Protein AF-A0A961V5B2-F1 (afdb_monomer)

Secondary structure (DSSP, 8-state):
----TT---HHHHHHHHHHHHHHHHHHHHHHHHHHH----HHHHHHHHHHHHHHHHHHHHHHHHHTHHHHHHHHHHHHHHHHHH--HHHHHHHHHHHHHHHHHHHT-

pLDDT: mean 75.6, std 10.66, range [47.94, 95.38]

Mean predicted aligned error: 12.31 Å

Solvent-accessible surface area (backbone atoms only — not comparable to full-atom values): 6212 Å² total; per-residue (Å²): 130,88,86,56,92,77,61,84,39,70,66,59,53,48,51,52,52,50,52,50,49,52,52,51,48,54,52,51,51,50,59,54,48,58,75,74,52,84,68,54,82,69,54,45,56,52,60,67,45,47,64,58,52,54,53,46,65,57,47,52,58,53,18,60,76,53,39,73,65,26,43,52,52,52,54,51,51,52,53,46,47,70,69,57,78,40,69,69,61,40,52,51,50,50,52,53,48,54,52,50,51,42,67,74,69,71,120

Sequence (107 aa):
MPTDWLSFDAATTTGILVMAAVTFGLKLGGYATQRLLTPGPRISRFLAALPGTVILSMTVPMALTAGIAGAAGMVFGIALMAWTRSVLTATLVGYVMALGVRYLVGV

Structure (mmCIF, N/CA/C/O backbone):
data_AF-A0A961V5B2-F1
#
_entry.id   AF-A0A961V5B2-F1
#
loop_
_atom_site.group_PDB
_atom_site.id
_atom_site.type_symbol
_atom_site.label_atom_id
_atom_site.label_alt_id
_atom_site.label_comp_id
_atom_site.label_asym_id
_atom_site.label_entity_id
_atom_site.label_seq_id
_atom_site.pdbx_PDB_ins_code
_atom_site.Cartn_x
_atom_site.Cartn_y
_atom_site.Cartn_z
_atom_site.occupancy
_atom_site.B_iso_or_equiv
_atom_site.auth_seq_id
_atom_site.auth_comp_id
_atom_site.auth_asym_id
_atom_site.auth_atom_id
_atom_site.pdbx_PDB_model_num
ATOM 1 N N . MET A 1 1 ? 15.459 -21.230 -20.102 1.00 54.81 1 MET A N 1
ATOM 2 C CA . MET A 1 1 ? 14.259 -20.543 -19.579 1.00 54.81 1 MET A CA 1
ATOM 3 C C . MET A 1 1 ? 13.510 -21.557 -18.722 1.00 54.81 1 MET A C 1
ATOM 5 O O . MET A 1 1 ? 13.083 -22.543 -19.301 1.00 54.81 1 MET A O 1
ATOM 9 N N . PRO A 1 2 ? 13.457 -21.406 -17.389 1.00 54.78 2 PRO A N 1
ATOM 10 C CA . PRO A 1 2 ? 13.079 -22.491 -16.477 1.00 54.78 2 PRO A CA 1
ATOM 11 C C . PRO A 1 2 ? 11.770 -23.303 -16.656 1.00 54.78 2 PRO A C 1
ATOM 13 O O . PRO A 1 2 ? 11.732 -24.365 -16.096 1.00 54.78 2 PRO A O 1
ATOM 16 N N . THR A 1 3 ? 10.748 -23.021 -17.471 1.00 61.50 3 THR A N 1
ATOM 17 C CA . THR A 1 3 ? 9.559 -23.920 -17.712 1.00 61.50 3 THR A CA 1
ATOM 18 C C . THR A 1 3 ? 8.705 -24.396 -16.509 1.00 61.50 3 THR A C 1
ATOM 20 O O . THR A 1 3 ? 7.625 -24.939 -16.727 1.00 61.50 3 THR A O 1
ATOM 23 N N . ASP A 1 4 ? 9.089 -24.137 -15.265 1.00 64.75 4 ASP A N 1
ATOM 24 C CA . ASP A 1 4 ? 8.418 -24.536 -14.016 1.00 64.75 4 ASP A CA 1
ATOM 25 C C . ASP A 1 4 ? 7.363 -23.525 -13.521 1.00 64.75 4 ASP A C 1
ATOM 27 O O . ASP A 1 4 ? 6.692 -23.735 -12.517 1.00 64.75 4 ASP A O 1
ATOM 31 N N . TRP A 1 5 ? 7.114 -22.454 -14.275 1.00 59.00 5 TRP A N 1
ATOM 32 C CA . TRP A 1 5 ? 6.166 -21.372 -13.945 1.00 59.00 5 TRP A CA 1
ATOM 33 C C . TRP A 1 5 ? 4.711 -21.823 -13.727 1.00 59.00 5 TRP A C 1
ATOM 35 O O . TRP A 1 5 ? 3.900 -21.077 -13.184 1.00 59.00 5 TRP A O 1
ATOM 45 N N . LEU A 1 6 ? 4.377 -23.023 -14.202 1.00 58.53 6 LEU A N 1
ATOM 46 C CA . LEU A 1 6 ? 3.064 -23.662 -14.100 1.00 58.53 6 LEU A CA 1
ATOM 47 C C . LEU A 1 6 ? 3.131 -24.999 -13.349 1.00 58.53 6 LEU A C 1
ATOM 49 O O . LEU A 1 6 ? 2.169 -25.769 -13.384 1.00 58.53 6 LEU A O 1
ATOM 53 N N . SER A 1 7 ? 4.242 -25.302 -12.667 1.00 61.06 7 SER A N 1
ATOM 54 C CA . SER A 1 7 ? 4.275 -26.457 -11.777 1.00 61.06 7 SER A CA 1
ATOM 55 C C . SER A 1 7 ? 3.408 -26.151 -10.559 1.00 61.06 7 SER A C 1
ATOM 57 O O . SER A 1 7 ? 3.771 -25.342 -9.701 1.00 61.06 7 SER A O 1
ATOM 59 N N . PHE A 1 8 ? 2.247 -26.801 -10.486 1.00 66.25 8 PHE A N 1
ATOM 60 C CA . PHE A 1 8 ? 1.428 -26.875 -9.279 1.00 66.25 8 PHE A CA 1
ATOM 61 C C . PHE A 1 8 ? 2.116 -27.794 -8.272 1.00 66.25 8 PHE A C 1
ATOM 63 O O . PHE A 1 8 ? 1.640 -28.886 -7.971 1.00 66.25 8 PHE A O 1
ATOM 70 N N . ASP A 1 9 ? 3.277 -27.367 -7.785 1.00 80.00 9 ASP A N 1
ATOM 71 C CA . ASP A 1 9 ? 3.921 -28.052 -6.683 1.00 80.00 9 ASP A CA 1
ATOM 72 C C . ASP A 1 9 ? 3.065 -27.867 -5.422 1.00 80.00 9 ASP A C 1
ATOM 74 O O . ASP A 1 9 ? 2.454 -26.808 -5.192 1.00 80.00 9 ASP A O 1
ATOM 78 N N . ALA A 1 10 ? 2.992 -28.916 -4.606 1.00 80.19 10 ALA A N 1
ATOM 79 C CA . ALA A 1 10 ? 2.204 -28.902 -3.381 1.00 80.19 10 ALA A CA 1
ATOM 80 C C . ALA A 1 10 ? 2.693 -27.788 -2.440 1.00 80.19 10 ALA A C 1
ATOM 82 O O . ALA A 1 10 ? 1.880 -27.133 -1.782 1.00 80.19 10 ALA A O 1
ATOM 83 N N . ALA A 1 11 ? 4.002 -27.509 -2.440 1.00 82.38 11 ALA A N 1
ATOM 84 C CA . ALA A 1 11 ? 4.599 -26.415 -1.684 1.00 82.38 11 ALA A CA 1
ATOM 85 C C . ALA A 1 11 ? 4.110 -25.036 -2.167 1.00 82.38 11 ALA A C 1
ATOM 87 O O . ALA A 1 11 ? 3.655 -24.230 -1.353 1.00 82.38 11 ALA A O 1
ATOM 88 N N . THR A 1 12 ? 4.120 -24.781 -3.481 1.00 84.56 12 THR A N 1
ATOM 89 C CA . THR A 1 12 ? 3.660 -23.509 -4.071 1.00 84.56 12 THR A CA 1
ATOM 90 C C . THR A 1 12 ? 2.175 -23.275 -3.810 1.00 84.56 12 THR A C 1
ATOM 92 O O . THR A 1 12 ? 1.776 -22.192 -3.377 1.00 84.56 12 THR A O 1
ATOM 95 N N . THR A 1 13 ? 1.350 -24.306 -4.005 1.00 85.81 13 THR A N 1
ATOM 96 C CA . THR A 1 13 ? -0.102 -24.218 -3.783 1.00 85.81 13 THR A CA 1
ATOM 97 C C . THR A 1 13 ? -0.419 -23.942 -2.314 1.00 85.81 13 THR A C 1
ATOM 99 O O . THR A 1 13 ? -1.216 -23.057 -2.002 1.00 85.81 13 THR A O 1
ATOM 102 N N . THR A 1 14 ? 0.260 -24.638 -1.399 1.00 89.06 14 THR A N 1
ATOM 103 C CA . THR A 1 14 ? 0.107 -24.412 0.044 1.00 89.06 14 THR A CA 1
ATOM 104 C C . THR A 1 14 ? 0.564 -23.007 0.432 1.00 89.06 14 THR A C 1
ATOM 106 O O . THR A 1 14 ? -0.132 -22.330 1.183 1.00 89.06 14 THR A O 1
ATOM 109 N N . GLY A 1 15 ? 1.674 -22.518 -0.129 1.00 89.94 15 GLY A N 1
ATOM 110 C CA . GLY A 1 15 ? 2.158 -21.156 0.102 1.00 89.94 15 GLY A CA 1
ATOM 111 C C . GLY A 1 15 ? 1.147 -20.083 -0.310 1.00 89.94 15 GLY A C 1
ATOM 112 O O . GLY A 1 15 ? 0.881 -19.160 0.464 1.00 89.94 15 GLY A O 1
ATOM 113 N N . ILE A 1 16 ? 0.523 -20.230 -1.484 1.00 89.81 16 ILE A N 1
ATOM 114 C CA . ILE A 1 16 ? -0.528 -19.313 -1.956 1.00 89.81 16 ILE A CA 1
ATOM 115 C C . ILE A 1 16 ? -1.742 -19.363 -1.025 1.00 89.81 16 ILE A C 1
ATOM 117 O O . ILE A 1 16 ? -2.245 -18.312 -0.630 1.00 89.81 16 ILE A O 1
ATO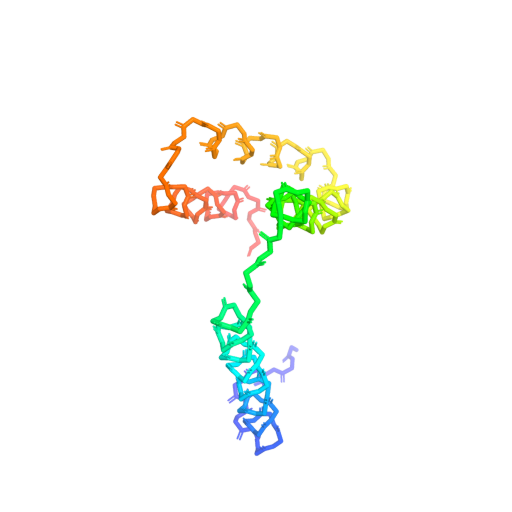M 121 N N . LEU A 1 17 ? -2.201 -20.559 -0.641 1.00 93.69 17 LEU A N 1
ATOM 122 C CA . LEU A 1 17 ? -3.351 -20.715 0.255 1.00 93.69 17 LEU A CA 1
ATOM 123 C C . LEU A 1 17 ? -3.087 -20.117 1.640 1.00 93.69 17 LEU A C 1
ATOM 125 O O . LEU A 1 17 ? -3.953 -19.431 2.182 1.00 93.69 17 LEU A O 1
ATOM 129 N N . VAL A 1 18 ? -1.889 -20.317 2.189 1.00 95.38 18 VAL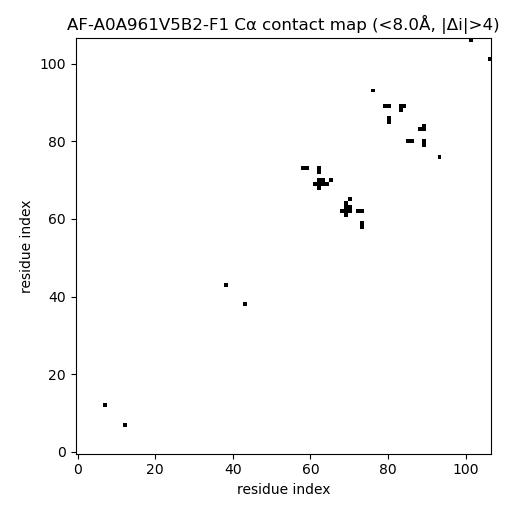 A N 1
ATOM 130 C CA . VAL A 1 18 ? -1.481 -19.727 3.470 1.00 95.38 18 VAL A CA 1
ATOM 131 C C . VAL A 1 18 ? -1.439 -18.205 3.364 1.00 95.38 18 VAL A C 1
ATOM 133 O O . VAL A 1 18 ? -2.032 -17.525 4.201 1.00 95.38 18 VAL A O 1
ATOM 136 N N . MET A 1 19 ? -0.821 -17.646 2.321 1.00 94.94 19 MET A N 1
ATOM 137 C CA . MET A 1 19 ? -0.800 -16.191 2.133 1.00 94.94 19 MET A CA 1
ATOM 138 C C . MET A 1 19 ? -2.194 -15.605 1.922 1.00 94.94 19 MET A C 1
ATOM 140 O O . MET A 1 19 ? -2.509 -14.547 2.477 1.00 94.94 19 MET A O 1
ATOM 144 N N . ALA A 1 20 ? -3.056 -16.295 1.176 1.00 91.44 20 ALA A N 1
ATOM 145 C CA . ALA A 1 20 ? -4.446 -15.902 1.010 1.00 91.44 20 ALA A CA 1
ATOM 146 C C . ALA A 1 20 ? -5.180 -15.906 2.360 1.00 91.44 2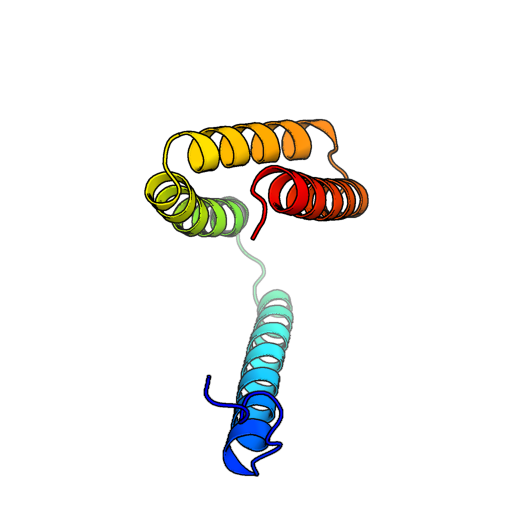0 ALA A C 1
ATOM 148 O O . ALA A 1 20 ? -5.817 -14.909 2.706 1.00 91.44 20 ALA A O 1
ATOM 149 N N . ALA A 1 21 ? -5.038 -16.969 3.155 1.00 93.62 21 ALA A N 1
ATOM 150 C CA . ALA A 1 21 ? -5.652 -17.081 4.476 1.00 93.62 21 ALA A CA 1
ATOM 151 C C . ALA A 1 21 ? -5.179 -15.970 5.425 1.00 93.62 21 ALA A C 1
ATOM 153 O O . ALA A 1 21 ? -6.008 -15.314 6.057 1.00 93.62 21 ALA A O 1
ATOM 154 N N . VAL A 1 22 ? -3.873 -15.689 5.470 1.00 95.06 22 VAL A N 1
ATOM 155 C CA . VAL A 1 22 ? -3.304 -14.590 6.269 1.00 95.06 22 VAL A CA 1
ATOM 156 C C . VAL A 1 22 ? -3.855 -13.239 5.807 1.00 95.06 22 VAL A C 1
ATOM 158 O O . VAL A 1 22 ? -4.271 -12.426 6.632 1.00 95.06 22 VAL A O 1
ATOM 161 N N . THR A 1 23 ? -3.932 -13.011 4.493 1.00 91.75 23 THR A N 1
ATOM 162 C CA . THR A 1 23 ? -4.448 -11.760 3.914 1.00 91.75 23 THR A CA 1
ATOM 163 C C . THR A 1 23 ? -5.913 -11.536 4.275 1.00 91.75 23 THR A C 1
ATOM 165 O O . THR A 1 23 ? -6.294 -10.447 4.715 1.00 91.75 23 THR A O 1
ATOM 168 N N . PHE A 1 24 ? -6.753 -12.557 4.097 1.00 89.88 24 PHE A N 1
ATOM 169 C CA . PHE A 1 24 ? -8.166 -12.468 4.452 1.00 89.88 24 PHE A CA 1
ATOM 170 C C . PHE A 1 24 ? -8.361 -12.356 5.964 1.00 89.88 24 PHE A C 1
ATOM 172 O O . PHE A 1 24 ? -9.192 -11.558 6.390 1.00 89.88 24 PHE A O 1
ATOM 179 N N . GLY A 1 25 ? -7.556 -13.058 6.764 1.00 90.62 25 GLY A N 1
ATOM 180 C CA . GLY A 1 25 ? -7.554 -12.952 8.221 1.00 90.62 25 GLY A CA 1
ATOM 181 C C . GLY A 1 25 ? -7.240 -11.536 8.706 1.00 90.62 25 GLY A C 1
ATOM 182 O O . GLY A 1 25 ? -7.990 -10.993 9.514 1.00 90.62 25 GLY A O 1
ATOM 183 N N . LEU A 1 26 ? -6.205 -10.890 8.157 1.00 87.25 26 LEU A N 1
ATOM 184 C CA . LEU A 1 26 ? -5.873 -9.495 8.476 1.00 87.25 26 LEU A CA 1
ATOM 185 C C . LEU A 1 26 ? -6.994 -8.530 8.079 1.00 87.25 26 LEU A C 1
ATOM 187 O O . LEU A 1 26 ? -7.327 -7.628 8.848 1.00 87.25 26 LEU A O 1
ATOM 191 N N . LYS A 1 27 ? -7.606 -8.725 6.903 1.00 84.56 27 LYS A N 1
ATOM 192 C CA . LYS A 1 27 ? -8.748 -7.906 6.467 1.00 84.56 27 LYS A CA 1
ATOM 193 C C . LYS A 1 27 ? -9.931 -8.060 7.421 1.00 84.56 27 LYS A C 1
ATOM 195 O O . LYS A 1 27 ? -10.478 -7.057 7.874 1.00 84.56 27 LYS A O 1
ATOM 200 N N . LEU A 1 28 ? -10.301 -9.297 7.757 1.00 84.38 28 LEU A N 1
ATOM 201 C CA . LEU A 1 28 ? -11.407 -9.583 8.672 1.00 84.38 28 LEU A CA 1
ATOM 202 C C . LEU A 1 28 ? -11.130 -9.039 10.078 1.00 84.38 28 LEU A C 1
ATOM 204 O O . LEU A 1 28 ? -12.010 -8.430 10.683 1.00 84.38 28 LEU A O 1
ATOM 208 N N . GLY A 1 29 ? -9.898 -9.200 10.565 1.00 84.38 29 GLY A N 1
ATOM 209 C CA . GLY A 1 29 ? -9.441 -8.652 11.840 1.00 84.38 29 GLY A CA 1
ATOM 210 C C . GLY A 1 29 ? -9.513 -7.127 11.871 1.00 84.38 29 GLY A C 1
ATOM 211 O O . GLY A 1 29 ? -9.988 -6.555 12.852 1.00 84.38 29 GLY A O 1
ATOM 212 N N . GLY A 1 30 ? -9.142 -6.462 10.775 1.00 80.25 30 GLY A N 1
ATOM 213 C CA . GLY A 1 30 ? -9.314 -5.019 10.609 1.00 80.25 30 GLY A CA 1
ATOM 214 C C . GLY A 1 30 ? -10.781 -4.588 10.711 1.00 80.25 30 GLY A C 1
ATOM 215 O O . GLY A 1 30 ? -11.104 -3.716 11.519 1.00 80.25 30 GLY A O 1
ATOM 216 N N . TYR A 1 31 ? -11.684 -5.244 9.974 1.00 78.69 31 TYR A N 1
ATOM 217 C CA . TYR A 1 31 ? -13.126 -4.961 10.037 1.00 78.69 31 TYR A CA 1
ATOM 218 C C . TYR A 1 31 ? -13.731 -5.225 11.420 1.00 78.69 31 TYR A C 1
ATOM 220 O O . TYR A 1 31 ? -14.573 -4.453 11.882 1.00 78.69 31 TYR A O 1
ATOM 228 N N . ALA A 1 32 ? -13.305 -6.295 12.095 1.00 80.06 32 ALA A N 1
ATOM 229 C CA . ALA A 1 32 ? -13.735 -6.593 13.456 1.00 80.06 32 ALA A CA 1
ATOM 230 C C . ALA A 1 32 ? -13.268 -5.495 14.424 1.00 80.06 32 ALA A C 1
ATOM 232 O O . ALA A 1 32 ? -14.068 -4.963 15.187 1.00 80.06 32 ALA A O 1
ATOM 233 N N . THR A 1 33 ? -12.008 -5.073 14.321 1.00 77.81 33 THR A N 1
ATOM 234 C CA . THR A 1 33 ? -11.416 -4.029 15.172 1.00 77.81 33 THR A CA 1
ATOM 235 C C . THR A 1 33 ? -12.095 -2.668 14.977 1.00 77.81 33 THR A C 1
ATOM 237 O O . THR A 1 33 ? -12.322 -1.948 15.949 1.00 77.81 33 THR A O 1
ATOM 240 N N . GLN A 1 34 ? -12.518 -2.336 13.752 1.00 72.38 34 GLN A N 1
ATOM 241 C CA . GLN A 1 34 ? -13.293 -1.119 13.469 1.00 72.38 34 GLN A CA 1
ATOM 242 C C . GLN A 1 34 ? -14.664 -1.081 14.160 1.00 72.38 34 GLN A C 1
ATOM 244 O O . GLN A 1 34 ? -15.188 0.005 14.387 1.00 72.38 34 GLN A O 1
ATOM 249 N N . ARG A 1 35 ? -15.255 -2.236 14.501 1.00 68.62 35 ARG A N 1
ATOM 250 C CA . ARG A 1 35 ? -16.514 -2.290 15.265 1.00 68.62 35 ARG A CA 1
ATOM 251 C C . ARG A 1 35 ? -16.307 -2.067 16.762 1.00 68.62 35 ARG A C 1
ATOM 253 O O . ARG A 1 35 ? -17.247 -1.661 17.435 1.00 68.62 35 ARG A O 1
ATOM 260 N N . LEU A 1 36 ? -15.107 -2.347 17.275 1.00 71.56 36 LEU A N 1
ATOM 261 C CA . LEU A 1 36 ? -14.780 -2.200 18.695 1.00 71.56 36 LEU A CA 1
ATOM 262 C C . LEU A 1 36 ? -14.177 -0.834 19.043 1.00 71.56 36 LEU A C 1
ATOM 264 O O . LEU A 1 36 ? -14.311 -0.395 20.183 1.00 71.56 36 LEU A O 1
ATOM 268 N N . LEU A 1 37 ? -13.523 -0.154 18.098 1.00 67.94 37 LEU A N 1
ATOM 269 C CA . LEU A 1 37 ? -12.954 1.170 18.337 1.00 67.94 37 LEU A CA 1
ATOM 270 C C . LEU A 1 37 ? -13.838 2.261 17.733 1.00 67.94 37 LEU A C 1
ATOM 272 O O . LEU A 1 37 ? -13.957 2.369 16.517 1.00 67.94 37 LEU A O 1
ATOM 276 N N . THR A 1 38 ? -14.365 3.137 18.586 1.00 71.50 38 THR A N 1
ATOM 277 C CA . THR A 1 38 ? -14.886 4.456 18.204 1.00 71.50 38 THR A CA 1
ATOM 278 C C . THR A 1 38 ? -13.735 5.464 18.315 1.00 71.50 38 THR A C 1
ATOM 280 O O . THR A 1 38 ? -13.479 5.990 19.402 1.00 71.50 38 THR A O 1
ATOM 283 N N . PRO A 1 39 ? -12.954 5.714 17.246 1.00 71.62 39 PRO A N 1
ATOM 284 C CA . PRO A 1 39 ? -11.816 6.616 17.331 1.00 71.62 39 PRO A CA 1
ATOM 285 C C . PRO A 1 39 ? -12.288 8.044 17.618 1.00 71.62 39 PRO A C 1
ATOM 287 O O . PRO A 1 39 ? -13.136 8.591 16.913 1.00 71.62 39 PRO A O 1
ATOM 290 N N . GLY A 1 40 ? -11.697 8.677 18.634 1.00 80.75 40 GLY A N 1
ATOM 291 C CA . GLY A 1 40 ? -11.910 10.098 18.904 1.00 80.75 40 GLY A CA 1
ATOM 292 C C . GLY A 1 40 ? -11.487 10.990 17.719 1.00 80.75 40 GLY A C 1
ATOM 293 O O . GLY A 1 40 ? -10.709 10.566 16.858 1.00 80.75 40 GLY A O 1
ATOM 294 N N . PRO A 1 41 ? -11.928 12.261 17.679 1.00 78.12 41 PRO A N 1
ATOM 295 C CA . PRO A 1 41 ? -11.819 13.135 16.503 1.00 78.12 41 PRO A CA 1
ATOM 296 C C . PRO A 1 41 ? -10.384 13.432 16.034 1.00 78.12 41 PRO A C 1
ATOM 298 O O . PRO A 1 41 ? -10.177 13.809 14.883 1.00 78.12 41 PRO A O 1
ATOM 301 N N . ARG A 1 42 ? -9.375 13.279 16.903 1.00 79.19 42 ARG A N 1
ATOM 302 C CA . ARG A 1 42 ? -7.955 13.427 16.530 1.00 79.19 42 ARG A CA 1
ATOM 303 C C . ARG A 1 42 ? -7.399 12.164 15.869 1.00 79.19 42 ARG A C 1
ATOM 305 O O . ARG A 1 42 ? -6.704 12.255 14.863 1.00 79.19 42 ARG A O 1
ATOM 312 N N . ILE A 1 43 ? -7.744 10.997 16.410 1.00 79.81 43 ILE A N 1
ATOM 313 C CA . ILE A 1 43 ? -7.286 9.698 15.906 1.00 79.81 43 ILE A CA 1
ATOM 314 C C . ILE A 1 43 ? -7.947 9.404 14.560 1.00 79.81 43 ILE A C 1
ATOM 316 O O . ILE A 1 43 ? -7.268 8.939 13.655 1.00 79.81 43 ILE A O 1
ATOM 320 N N . SER A 1 44 ? -9.225 9.746 14.372 1.00 78.88 44 SER A N 1
ATOM 321 C CA . SER A 1 44 ? -9.901 9.554 13.082 1.00 78.88 44 SER A CA 1
ATOM 322 C C . SER A 1 44 ? -9.240 10.344 11.947 1.00 78.88 44 SER A C 1
ATOM 324 O O . SER A 1 44 ? -9.042 9.801 10.864 1.00 78.88 44 SER A O 1
ATOM 326 N N . ARG A 1 45 ? -8.826 11.593 12.200 1.00 79.25 45 ARG A N 1
ATOM 327 C CA . ARG A 1 45 ? -8.091 12.416 11.224 1.00 79.25 45 ARG A CA 1
ATOM 328 C C . ARG A 1 45 ? -6.718 11.833 10.897 1.00 79.25 45 ARG A C 1
ATOM 330 O O . ARG A 1 45 ? -6.330 11.826 9.735 1.00 79.25 45 ARG A O 1
ATOM 337 N N . PHE A 1 46 ? -6.006 11.321 11.900 1.00 79.69 46 PHE A N 1
ATOM 338 C CA . PHE A 1 46 ? -4.718 10.659 11.692 1.00 79.69 46 PHE A CA 1
ATOM 339 C C . PHE A 1 46 ? -4.873 9.355 10.895 1.00 79.69 46 PHE A C 1
ATOM 341 O O . PHE A 1 46 ? -4.193 9.153 9.891 1.00 79.69 46 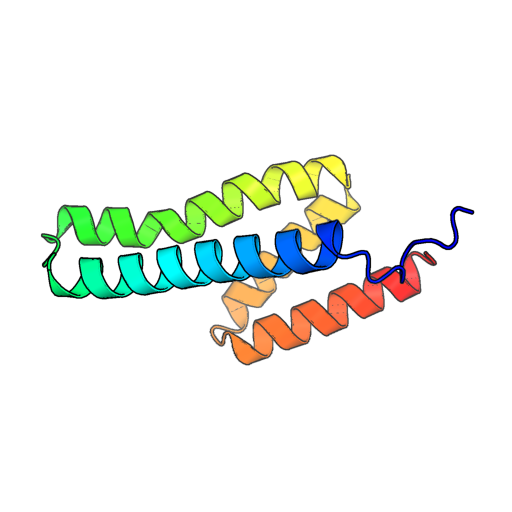PHE A O 1
ATOM 348 N N . LEU A 1 47 ? -5.832 8.508 11.281 1.00 79.50 47 LEU A N 1
ATOM 349 C CA . LEU A 1 47 ? -6.154 7.263 10.584 1.00 79.50 47 LEU A CA 1
ATOM 350 C C . LEU A 1 47 ? -6.633 7.503 9.148 1.00 79.50 47 LEU A C 1
ATOM 352 O O . LEU A 1 47 ? -6.332 6.696 8.279 1.00 79.50 47 LEU A O 1
ATOM 356 N N . ALA A 1 48 ? -7.334 8.606 8.876 1.00 79.88 48 ALA A N 1
ATOM 357 C CA . ALA A 1 48 ? -7.745 8.974 7.521 1.00 79.88 48 ALA A CA 1
ATOM 358 C C . ALA A 1 48 ? -6.558 9.351 6.614 1.00 79.88 48 ALA A C 1
ATOM 360 O O . ALA A 1 48 ? -6.652 9.195 5.399 1.00 79.88 48 ALA A O 1
ATOM 361 N N . ALA A 1 49 ? -5.442 9.819 7.183 1.00 81.44 49 ALA A N 1
ATOM 362 C CA . ALA A 1 49 ? -4.245 10.178 6.424 1.00 81.44 49 ALA A CA 1
ATOM 363 C C . ALA A 1 49 ? -3.340 8.968 6.122 1.00 81.44 49 ALA A C 1
ATOM 365 O O . ALA A 1 49 ? -2.719 8.922 5.062 1.00 81.44 49 ALA A O 1
ATOM 366 N N . LEU A 1 50 ? -3.296 7.966 7.011 1.00 83.69 50 LEU A N 1
ATOM 367 C CA . LEU A 1 50 ? -2.404 6.800 6.893 1.00 83.69 50 LEU A CA 1
ATOM 368 C C . LEU A 1 50 ? -2.465 6.058 5.543 1.00 83.69 50 LEU A C 1
ATOM 370 O O . LEU A 1 50 ? -1.394 5.773 5.002 1.00 83.69 50 LEU A O 1
ATOM 374 N N . PRO A 1 51 ? -3.644 5.745 4.963 1.00 82.38 51 PRO A N 1
ATOM 375 C CA . PRO A 1 51 ? -3.714 4.989 3.716 1.00 82.38 51 PRO A CA 1
ATOM 376 C C . PRO A 1 51 ? -3.009 5.715 2.569 1.00 82.38 51 PRO A C 1
ATOM 378 O O . PRO A 1 51 ? -2.262 5.099 1.812 1.00 82.38 51 PRO A O 1
ATOM 381 N N . GLY A 1 52 ? -3.197 7.036 2.477 1.00 79.19 52 GLY A N 1
ATOM 382 C CA . GLY A 1 52 ? -2.547 7.861 1.461 1.00 79.19 52 GLY A CA 1
ATOM 383 C C . GLY A 1 52 ? -1.032 7.905 1.644 1.00 79.19 52 GLY A C 1
ATOM 384 O O . GLY A 1 52 ? -0.288 7.790 0.672 1.00 79.19 52 GLY A O 1
ATOM 385 N N . THR A 1 53 ? -0.564 7.994 2.890 1.00 85.44 53 THR A N 1
ATOM 386 C CA . THR A 1 53 ? 0.870 8.041 3.203 1.00 85.44 53 THR A CA 1
ATOM 387 C C . THR A 1 53 ? 1.583 6.737 2.857 1.00 85.44 53 THR A C 1
ATOM 389 O O . THR A 1 53 ? 2.685 6.774 2.314 1.00 85.44 53 THR A O 1
ATOM 392 N N . VAL A 1 54 ? 0.965 5.582 3.128 1.00 85.75 54 VAL A N 1
ATOM 393 C CA . VAL A 1 54 ? 1.547 4.272 2.784 1.00 85.75 54 VAL A CA 1
ATOM 394 C C . VAL A 1 54 ? 1.666 4.115 1.269 1.00 85.75 54 VAL A C 1
ATOM 396 O O . VAL A 1 54 ? 2.731 3.740 0.779 1.00 85.75 54 VAL A O 1
ATOM 399 N N . ILE A 1 55 ? 0.614 4.467 0.521 1.00 84.81 55 ILE A N 1
ATOM 400 C CA . ILE A 1 55 ? 0.638 4.421 -0.947 1.00 84.81 55 ILE A CA 1
ATOM 401 C C . ILE A 1 55 ? 1.748 5.326 -1.488 1.00 84.81 55 ILE A C 1
ATOM 403 O O . ILE A 1 55 ? 2.527 4.892 -2.335 1.00 84.81 55 ILE A O 1
ATOM 407 N N . LEU A 1 56 ? 1.872 6.555 -0.979 1.00 84.25 56 LEU A N 1
ATOM 408 C CA . LEU A 1 56 ? 2.941 7.472 -1.382 1.00 84.25 56 LEU A CA 1
ATOM 409 C C . LEU A 1 56 ? 4.329 6.906 -1.058 1.00 84.25 56 LEU A C 1
ATOM 411 O O . LEU A 1 56 ? 5.190 6.893 -1.933 1.00 84.25 56 LEU A O 1
ATOM 415 N N . SER A 1 57 ? 4.528 6.372 0.149 1.00 88.25 57 SER A N 1
ATOM 416 C CA . SER A 1 57 ? 5.796 5.767 0.581 1.00 88.25 57 SER A CA 1
ATOM 417 C C . SER A 1 57 ? 6.252 4.621 -0.328 1.00 88.25 57 SER A C 1
ATOM 419 O O . SER A 1 57 ? 7.442 4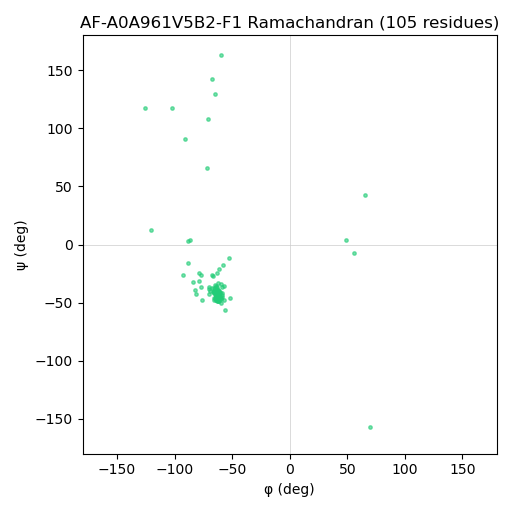.479 -0.582 1.00 88.25 57 SER A O 1
ATOM 421 N N . MET A 1 58 ? 5.319 3.829 -0.866 1.00 85.69 58 MET A N 1
ATOM 422 C CA . MET A 1 58 ? 5.634 2.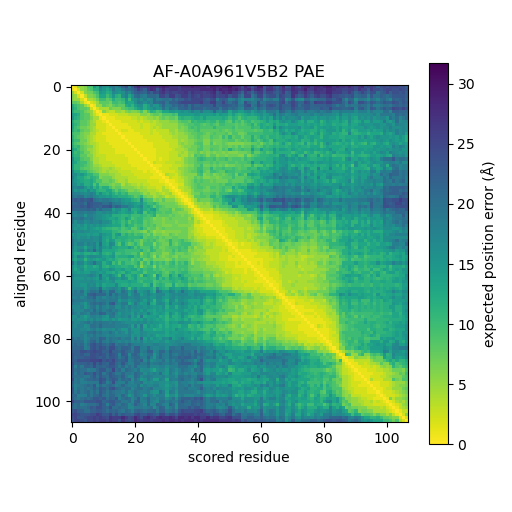749 -1.811 1.00 85.69 58 MET A CA 1
ATOM 423 C C . MET A 1 58 ? 5.801 3.249 -3.250 1.00 85.69 58 MET A C 1
ATOM 425 O O . MET A 1 58 ? 6.677 2.783 -3.975 1.00 85.69 58 MET A O 1
ATOM 429 N N . THR A 1 59 ? 4.971 4.201 -3.674 1.00 80.88 59 THR A N 1
ATOM 430 C CA . THR A 1 59 ? 4.925 4.643 -5.076 1.00 80.88 59 THR A CA 1
ATOM 431 C C . THR A 1 59 ? 6.096 5.559 -5.419 1.00 80.88 59 THR A C 1
ATOM 433 O O . THR A 1 59 ? 6.646 5.447 -6.511 1.00 80.88 59 THR A O 1
ATOM 436 N N . VAL A 1 60 ? 6.524 6.425 -4.492 1.00 85.44 60 VAL A N 1
ATOM 437 C CA . VAL A 1 60 ? 7.675 7.324 -4.690 1.00 85.44 60 VAL A CA 1
ATOM 438 C C . VAL A 1 60 ? 8.955 6.558 -5.065 1.00 85.44 60 VAL A C 1
ATOM 440 O O . VAL A 1 60 ? 9.513 6.854 -6.121 1.00 85.44 60 VAL A O 1
ATOM 443 N N . PRO A 1 61 ? 9.442 5.570 -4.285 1.00 83.38 61 PRO A N 1
ATOM 444 C CA . PRO A 1 61 ? 10.650 4.836 -4.650 1.00 83.38 61 PRO A CA 1
ATOM 445 C C . PRO A 1 61 ? 10.462 4.034 -5.940 1.00 83.38 61 PRO A C 1
ATOM 447 O O . PRO A 1 61 ? 11.371 4.017 -6.762 1.00 83.38 61 PRO A O 1
ATOM 450 N N . MET A 1 62 ? 9.279 3.453 -6.178 1.00 79.06 62 MET A N 1
ATOM 451 C CA . MET A 1 62 ? 8.972 2.781 -7.449 1.00 79.06 62 MET A CA 1
ATOM 452 C C . MET A 1 62 ? 9.135 3.725 -8.647 1.00 79.06 62 MET A C 1
ATOM 454 O O . MET A 1 62 ? 9.809 3.385 -9.622 1.00 79.06 62 MET A O 1
ATOM 458 N N . ALA A 1 63 ? 8.571 4.929 -8.556 1.00 79.56 63 ALA A N 1
ATOM 459 C CA . ALA A 1 63 ? 8.661 5.935 -9.604 1.00 79.56 63 ALA A CA 1
ATOM 460 C C . ALA A 1 63 ? 10.109 6.389 -9.836 1.00 79.56 63 ALA A C 1
ATOM 462 O O . ALA A 1 63 ? 10.525 6.528 -10.985 1.00 79.56 63 ALA A O 1
ATOM 463 N N . LEU A 1 64 ? 10.890 6.554 -8.764 1.00 82.38 64 LEU A N 1
ATOM 464 C CA . LEU A 1 64 ? 12.308 6.911 -8.849 1.00 82.38 64 LEU A CA 1
ATOM 465 C C . LEU A 1 64 ? 13.146 5.801 -9.500 1.00 82.38 64 LEU A C 1
ATOM 467 O O . LEU A 1 64 ? 13.990 6.097 -10.343 1.00 82.38 64 LEU A O 1
ATOM 471 N N . THR A 1 65 ? 12.892 4.527 -9.175 1.00 82.56 65 THR A N 1
ATOM 472 C CA . THR A 1 65 ? 13.608 3.391 -9.791 1.00 82.56 65 THR A CA 1
ATOM 473 C C . THR A 1 65 ? 13.302 3.213 -11.279 1.00 82.56 65 THR A C 1
ATOM 475 O O . THR A 1 65 ? 14.151 2.733 -12.022 1.00 82.56 65 THR A O 1
ATOM 478 N N . ALA A 1 66 ? 12.121 3.641 -11.733 1.00 76.38 66 ALA A N 1
ATOM 479 C CA . ALA A 1 66 ? 11.714 3.607 -13.138 1.00 76.38 66 ALA A CA 1
ATOM 480 C C . ALA A 1 66 ? 12.159 4.853 -13.943 1.00 76.38 66 ALA A C 1
ATOM 482 O O . ALA A 1 66 ? 11.827 4.985 -15.124 1.00 76.38 66 ALA A O 1
ATOM 483 N N . GLY A 1 67 ? 12.913 5.774 -13.329 1.00 81.06 67 GLY A N 1
ATOM 484 C CA . GLY A 1 67 ? 13.454 6.969 -13.981 1.00 81.06 67 GLY A CA 1
ATOM 485 C C . GLY A 1 67 ? 12.397 8.021 -14.346 1.00 81.06 67 GLY A C 1
ATOM 486 O O . GLY A 1 67 ? 11.310 8.079 -13.771 1.00 81.06 67 GLY A O 1
ATOM 487 N N . ILE A 1 68 ? 12.711 8.880 -15.323 1.00 79.38 68 ILE A N 1
ATOM 488 C CA . ILE A 1 68 ? 11.850 10.011 -15.734 1.00 79.38 68 ILE A CA 1
ATOM 489 C C . ILE A 1 68 ? 10.462 9.533 -16.196 1.00 79.38 68 ILE A C 1
ATOM 491 O O . ILE A 1 68 ? 9.458 10.180 -15.897 1.00 79.38 68 ILE A O 1
ATOM 495 N N . ALA A 1 69 ? 10.387 8.379 -16.867 1.00 74.50 69 ALA A N 1
ATOM 496 C CA . 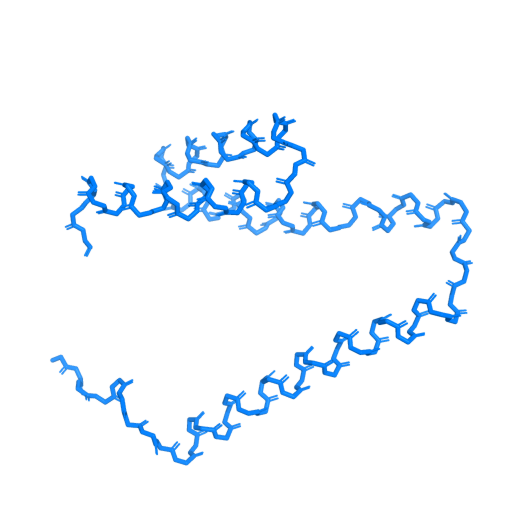ALA A 1 69 ? 9.121 7.782 -17.292 1.00 74.50 69 ALA A CA 1
ATOM 497 C C . ALA A 1 69 ? 8.257 7.340 -16.095 1.00 74.50 69 ALA A C 1
ATOM 499 O O . ALA A 1 69 ? 7.048 7.577 -16.086 1.00 74.50 69 ALA A O 1
ATOM 500 N N . GLY A 1 70 ? 8.874 6.763 -15.059 1.00 74.62 70 GLY A N 1
ATOM 501 C CA . GLY A 1 70 ? 8.197 6.391 -13.815 1.00 74.62 70 GLY A CA 1
ATOM 502 C C . GLY A 1 70 ? 7.644 7.594 -13.054 1.00 74.62 70 GLY A C 1
ATOM 503 O O . GLY A 1 70 ? 6.486 7.586 -12.633 1.00 74.62 70 GLY A O 1
ATOM 504 N N . ALA A 1 71 ? 8.439 8.659 -12.937 1.00 78.00 71 ALA A N 1
ATOM 505 C CA . ALA A 1 71 ? 8.012 9.910 -12.311 1.00 78.00 71 ALA A CA 1
ATOM 506 C C . ALA A 1 71 ? 6.851 10.575 -13.074 1.00 78.00 71 ALA A C 1
ATOM 508 O O . ALA A 1 71 ? 5.859 10.974 -12.460 1.00 78.00 71 ALA A O 1
ATOM 509 N N . ALA A 1 72 ? 6.927 10.637 -14.408 1.00 77.31 72 ALA A N 1
ATOM 510 C CA . ALA A 1 72 ? 5.850 11.170 -15.242 1.00 77.31 72 ALA A CA 1
ATOM 511 C C . ALA A 1 72 ? 4.557 10.341 -15.115 1.00 77.31 72 ALA A C 1
ATOM 513 O O . ALA A 1 72 ? 3.474 10.910 -14.968 1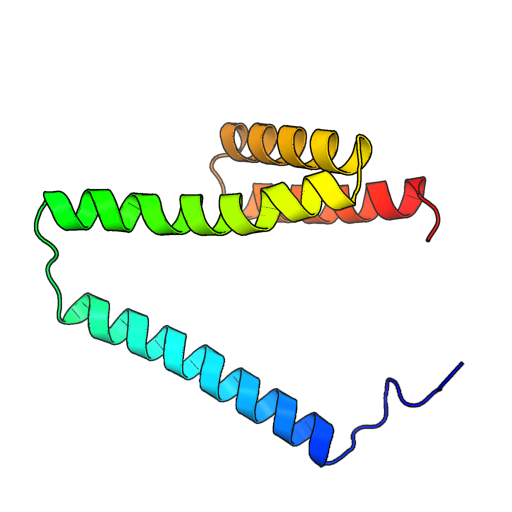.00 77.31 72 ALA A O 1
ATOM 514 N N . GLY A 1 73 ? 4.668 9.008 -15.090 1.00 75.25 73 GLY A N 1
ATOM 515 C CA . GLY A 1 73 ? 3.535 8.106 -14.870 1.00 75.25 73 GLY A CA 1
ATOM 516 C C . GLY A 1 73 ? 2.881 8.287 -13.497 1.00 75.25 73 GLY A C 1
ATOM 517 O O . GLY A 1 73 ? 1.654 8.332 -13.402 1.00 75.25 73 GLY A O 1
ATOM 518 N N . MET A 1 74 ? 3.681 8.470 -12.441 1.00 78.31 74 MET A N 1
ATOM 519 C CA . MET A 1 74 ? 3.180 8.747 -11.092 1.00 78.31 74 MET A CA 1
ATOM 520 C C . MET A 1 74 ? 2.408 10.072 -11.030 1.00 78.31 74 MET A C 1
ATOM 522 O O . MET A 1 74 ? 1.287 10.103 -10.522 1.00 78.31 74 MET A O 1
ATOM 526 N N . VAL A 1 75 ? 2.972 11.155 -11.574 1.00 81.88 75 VAL A N 1
ATOM 527 C CA . VAL A 1 75 ? 2.316 12.476 -11.598 1.00 81.88 75 VAL A CA 1
ATOM 528 C C . VAL A 1 75 ? 1.013 12.422 -12.395 1.00 81.88 75 VAL A C 1
ATOM 530 O O . VAL A 1 75 ? -0.013 12.928 -11.938 1.00 81.88 75 VAL A O 1
ATOM 533 N N . PHE A 1 76 ? 1.024 11.755 -13.550 1.00 78.75 76 PHE A N 1
ATOM 534 C CA . PHE A 1 76 ? -0.165 11.589 -14.379 1.00 78.75 76 PHE A CA 1
ATOM 535 C C . PHE A 1 76 ? -1.254 10.765 -13.674 1.00 78.75 76 PHE A C 1
ATOM 537 O O . PHE A 1 76 ? -2.423 11.152 -13.675 1.00 78.75 76 PHE A O 1
ATOM 544 N N . GLY A 1 77 ? -0.880 9.675 -12.999 1.00 70.38 77 GLY A N 1
ATOM 545 C CA . GLY A 1 77 ? -1.806 8.858 -12.211 1.00 70.38 77 GLY A CA 1
ATOM 546 C C . GLY A 1 77 ? -2.445 9.628 -11.051 1.00 70.38 77 GLY A C 1
ATOM 547 O O . GLY A 1 77 ? -3.659 9.549 -10.857 1.00 70.38 77 GLY A O 1
ATOM 548 N N . ILE A 1 78 ? -1.657 10.428 -10.324 1.00 74.62 78 ILE A N 1
ATOM 549 C CA . ILE A 1 78 ? -2.162 11.304 -9.253 1.00 74.62 78 ILE A CA 1
ATOM 550 C C . 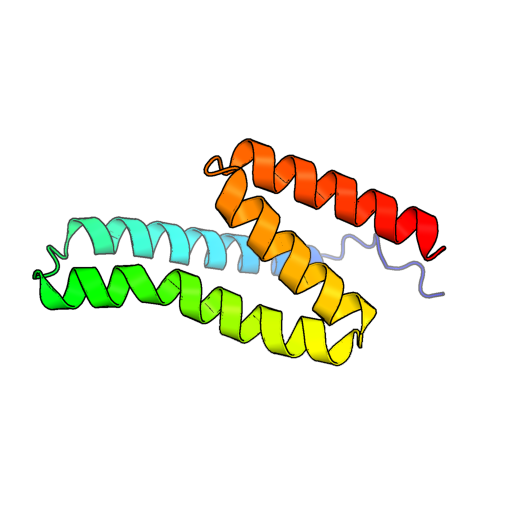ILE A 1 78 ? -3.141 12.340 -9.822 1.00 74.62 78 ILE A C 1
ATOM 552 O O . ILE A 1 78 ? -4.221 12.534 -9.260 1.00 74.62 78 ILE A O 1
ATOM 556 N N . ALA A 1 79 ? -2.804 12.966 -10.953 1.00 76.44 79 ALA A N 1
ATOM 557 C CA . ALA A 1 79 ? -3.658 13.955 -11.607 1.00 76.44 79 ALA A CA 1
ATOM 558 C C . ALA A 1 79 ? -4.997 13.354 -12.073 1.00 76.44 79 ALA A C 1
ATOM 560 O O . ALA A 1 79 ? -6.060 13.934 -11.838 1.00 76.44 79 ALA A O 1
ATOM 561 N N . LEU A 1 80 ? -4.971 12.156 -12.662 1.00 69.81 80 LEU A N 1
ATOM 562 C CA . LEU A 1 80 ? -6.182 11.443 -13.067 1.00 69.81 80 LEU A CA 1
ATOM 563 C C . LEU A 1 80 ? -7.045 11.042 -11.872 1.00 69.81 80 LEU A C 1
ATOM 565 O O . LEU A 1 80 ? -8.268 11.185 -11.915 1.00 69.81 80 LEU A O 1
ATOM 569 N N . MET A 1 81 ? -6.434 10.553 -10.795 1.00 64.44 81 MET A N 1
ATOM 570 C CA . MET A 1 81 ? -7.171 10.160 -9.595 1.00 64.44 81 MET A CA 1
ATOM 571 C C . MET A 1 81 ? -7.828 11.377 -8.921 1.00 64.44 81 MET A C 1
ATOM 573 O O . MET A 1 81 ? -8.981 11.286 -8.491 1.00 64.44 81 MET A O 1
ATOM 577 N N . ALA A 1 82 ? -7.147 12.529 -8.914 1.00 69.38 82 ALA A N 1
ATOM 578 C CA . ALA A 1 82 ? -7.702 13.796 -8.438 1.00 69.38 82 ALA A CA 1
ATOM 579 C C . ALA A 1 82 ? -8.905 14.266 -9.276 1.00 69.38 82 ALA A C 1
ATOM 581 O O . ALA A 1 82 ? -9.867 14.796 -8.719 1.00 69.38 82 ALA A O 1
ATOM 582 N N . TRP A 1 83 ? -8.882 14.034 -10.592 1.00 67.62 83 TRP A N 1
ATOM 583 C CA . TRP A 1 83 ? -9.979 14.411 -11.484 1.00 67.62 83 TRP A CA 1
ATOM 584 C C . TRP A 1 83 ? -11.165 13.449 -11.367 1.00 67.62 83 TRP A C 1
ATOM 586 O O . TRP A 1 83 ? -12.311 13.867 -11.217 1.00 67.62 83 TRP A O 1
ATOM 596 N N . THR A 1 84 ? -10.911 12.144 -11.408 1.00 65.31 84 THR A N 1
ATOM 597 C CA . THR A 1 84 ? -11.985 11.188 -11.692 1.00 65.31 84 THR A CA 1
ATOM 598 C C . THR A 1 84 ? -12.886 10.945 -10.479 1.00 65.31 84 THR A C 1
ATOM 600 O O . THR A 1 84 ? -14.046 10.587 -10.663 1.00 65.31 84 THR A O 1
ATOM 603 N N . ARG A 1 85 ? -12.382 11.130 -9.242 1.00 63.47 85 ARG A N 1
ATOM 604 C CA . ARG A 1 85 ? -13.107 10.979 -7.952 1.00 63.47 85 ARG A CA 1
ATOM 605 C C . ARG A 1 85 ? -13.919 9.678 -7.761 1.00 63.47 85 ARG A C 1
ATOM 607 O O . ARG A 1 85 ? -14.559 9.495 -6.730 1.00 63.47 85 ARG A O 1
ATOM 614 N N . SER A 1 86 ? -13.850 8.760 -8.720 1.00 59.34 86 SER A N 1
ATOM 615 C CA . SER A 1 86 ? -14.557 7.493 -8.815 1.00 59.34 86 SER A CA 1
ATOM 616 C C . SER A 1 86 ? -13.522 6.391 -9.009 1.00 59.34 86 SER A C 1
ATOM 618 O O . SER A 1 86 ? -12.756 6.375 -9.980 1.00 59.34 86 SER A O 1
ATOM 620 N N . VAL A 1 87 ? -13.483 5.484 -8.031 1.00 59.47 87 VAL A N 1
ATOM 621 C CA . VAL A 1 87 ? -12.480 4.418 -7.915 1.00 59.47 87 VAL A CA 1
ATOM 622 C C . VAL A 1 87 ? -12.552 3.473 -9.115 1.00 59.47 87 VAL A C 1
ATOM 624 O O . VAL A 1 87 ? -11.520 3.095 -9.657 1.00 59.47 87 VAL A O 1
ATOM 627 N N . LEU A 1 88 ? -13.755 3.154 -9.599 1.00 57.66 88 LEU A N 1
ATOM 628 C CA . LEU A 1 88 ? -13.962 2.254 -10.740 1.00 57.66 88 LEU A CA 1
ATOM 629 C C . LEU A 1 88 ? -13.337 2.792 -12.029 1.00 57.66 88 LEU A C 1
ATOM 631 O O . LEU A 1 88 ? -12.582 2.088 -12.696 1.00 57.66 88 LEU A O 1
ATOM 635 N N . THR A 1 89 ? -13.593 4.057 -12.349 1.00 58.12 89 THR A N 1
ATOM 636 C CA . THR A 1 89 ? -13.048 4.705 -13.548 1.00 58.12 89 THR A CA 1
ATOM 637 C C . THR A 1 89 ? -11.544 4.945 -13.433 1.00 58.12 89 THR A C 1
ATOM 639 O O . THR A 1 89 ? -10.831 4.728 -14.405 1.00 58.12 89 THR A O 1
ATOM 642 N N . ALA A 1 90 ? -11.029 5.292 -12.248 1.00 60.12 90 ALA A N 1
ATOM 643 C CA . ALA A 1 90 ? -9.586 5.441 -12.035 1.00 60.12 90 ALA A CA 1
ATOM 644 C C . ALA A 1 90 ? -8.834 4.108 -12.202 1.00 60.12 90 ALA A C 1
ATOM 646 O O . ALA A 1 90 ? -7.753 4.074 -12.786 1.00 60.12 90 ALA A O 1
ATOM 647 N N . THR A 1 91 ? -9.426 3.001 -11.741 1.00 65.19 91 THR A N 1
ATOM 648 C CA . THR A 1 91 ? -8.826 1.663 -11.870 1.00 65.19 91 THR A CA 1
ATOM 649 C C . THR A 1 91 ? -8.835 1.188 -13.325 1.00 65.19 91 THR A C 1
ATOM 651 O O . THR A 1 91 ? -7.828 0.675 -13.806 1.00 65.19 91 THR A O 1
ATOM 654 N N . LEU A 1 92 ? -9.938 1.412 -14.051 1.00 71.38 92 LEU A N 1
ATOM 655 C CA . LEU A 1 92 ? -10.053 1.098 -15.482 1.00 71.38 92 LEU A CA 1
ATOM 656 C C . LEU A 1 92 ? -9.055 1.893 -16.325 1.00 71.38 92 LEU A C 1
ATOM 658 O O . LEU A 1 92 ? -8.335 1.313 -17.134 1.00 71.38 92 LEU A O 1
ATOM 662 N N . VAL A 1 93 ? -8.968 3.205 -16.101 1.00 69.38 93 VAL A N 1
ATOM 663 C CA . VAL A 1 93 ? -8.012 4.069 -16.805 1.00 69.38 93 VAL A CA 1
ATOM 664 C C . VAL A 1 93 ? -6.577 3.668 -16.466 1.00 69.38 93 VAL A C 1
ATOM 666 O O . VAL A 1 93 ? -5.760 3.560 -17.373 1.00 69.38 93 VAL A O 1
ATOM 669 N N . GLY A 1 94 ? -6.275 3.364 -15.200 1.00 64.00 94 GLY A N 1
ATOM 670 C CA . GLY A 1 94 ? -4.962 2.852 -14.800 1.00 64.00 94 GLY A CA 1
ATOM 671 C C . GLY A 1 94 ? -4.593 1.546 -15.509 1.00 64.00 94 GLY A C 1
ATOM 672 O O . GLY A 1 94 ? -3.468 1.407 -15.984 1.00 64.00 94 GLY A O 1
ATOM 673 N N . TYR A 1 95 ? -5.545 0.621 -15.652 1.00 73.94 95 TYR A N 1
ATOM 674 C CA . TYR A 1 95 ? -5.334 -0.646 -16.355 1.00 73.94 95 TYR A CA 1
ATOM 675 C C . TYR A 1 95 ? -5.078 -0.437 -17.853 1.00 73.94 95 TYR A C 1
ATOM 677 O O . TYR A 1 95 ? -4.123 -0.985 -18.401 1.00 73.94 95 TYR A O 1
ATOM 685 N N . VAL A 1 96 ? -5.886 0.405 -18.507 1.00 74.44 96 VAL A N 1
ATOM 686 C CA . VAL A 1 96 ? -5.726 0.753 -19.929 1.00 74.44 96 VAL A CA 1
ATOM 687 C C . VAL A 1 96 ? -4.400 1.474 -20.170 1.00 74.44 96 VAL A C 1
ATOM 689 O O . VAL A 1 96 ? -3.703 1.165 -21.134 1.00 74.44 96 VAL A O 1
ATOM 692 N N . MET A 1 97 ? -4.007 2.383 -19.275 1.00 68.19 97 MET A N 1
ATOM 693 C CA . MET A 1 97 ? -2.751 3.118 -19.399 1.00 68.19 97 MET A CA 1
ATOM 694 C C . MET A 1 97 ? -1.537 2.214 -19.178 1.00 68.19 97 MET A C 1
ATOM 696 O O . MET A 1 97 ? -0.571 2.301 -19.930 1.00 68.19 97 MET A O 1
ATOM 700 N N . ALA A 1 98 ? -1.595 1.294 -18.211 1.00 65.62 98 ALA A N 1
ATOM 701 C CA . ALA A 1 98 ? -0.554 0.287 -18.018 1.00 65.62 98 ALA A CA 1
ATOM 702 C C . ALA A 1 98 ? -0.407 -0.619 -19.251 1.00 65.62 98 ALA A C 1
ATOM 704 O O . ALA A 1 98 ? 0.715 -0.917 -19.658 1.00 65.62 98 ALA A O 1
ATOM 705 N N . LEU A 1 99 ? -1.524 -1.010 -19.876 1.00 68.06 99 LEU A N 1
ATOM 706 C CA . LEU A 1 99 ? -1.519 -1.780 -21.122 1.00 68.06 99 LEU A CA 1
ATOM 707 C C . LEU A 1 99 ? -0.899 -0.987 -22.281 1.00 68.06 99 LEU A C 1
ATOM 709 O O . LEU A 1 99 ? -0.082 -1.525 -23.025 1.00 68.06 99 LEU A O 1
ATOM 713 N N . GLY A 1 100 ? -1.267 0.290 -22.417 1.00 71.12 100 GLY A N 1
ATOM 714 C CA . GLY A 1 100 ? -0.769 1.177 -23.469 1.00 71.12 100 GLY A CA 1
ATOM 715 C C . GLY A 1 100 ? 0.724 1.476 -23.337 1.00 71.12 100 GLY A C 1
ATOM 716 O O . GLY A 1 100 ? 1.453 1.419 -24.324 1.00 71.12 100 GLY A O 1
ATOM 717 N N . VAL A 1 101 ? 1.204 1.719 -22.113 1.00 67.56 101 VAL A N 1
ATOM 718 C CA . VAL A 1 101 ? 2.637 1.907 -21.834 1.00 67.56 101 VAL A CA 1
ATOM 719 C C . VAL A 1 101 ? 3.417 0.627 -22.124 1.00 67.56 101 VAL A C 1
ATOM 721 O O . VAL A 1 101 ? 4.478 0.699 -22.735 1.00 67.56 101 VAL A O 1
ATOM 724 N N . ARG A 1 102 ? 2.880 -0.549 -21.777 1.00 64.56 102 ARG A N 1
ATOM 725 C CA . ARG A 1 102 ? 3.481 -1.836 -22.165 1.00 64.56 102 ARG A CA 1
ATOM 726 C C . ARG A 1 102 ? 3.593 -1.992 -23.680 1.00 64.56 102 ARG A C 1
ATOM 728 O O . ARG A 1 102 ? 4.643 -2.382 -24.177 1.00 64.56 102 ARG A O 1
ATOM 735 N N . TYR A 1 103 ? 2.542 -1.623 -24.409 1.00 64.81 103 TYR A N 1
ATOM 736 C CA . TYR A 1 103 ? 2.530 -1.672 -25.872 1.00 64.81 103 TYR A CA 1
ATOM 737 C C . TYR A 1 103 ? 3.539 -0.713 -26.518 1.00 64.81 103 TYR A C 1
ATOM 739 O O . TYR A 1 103 ? 4.121 -1.044 -27.546 1.00 64.81 103 TYR A O 1
ATOM 747 N N . LEU A 1 104 ? 3.762 0.459 -25.918 1.00 60.84 104 LEU A N 1
ATOM 748 C CA . LEU A 1 104 ? 4.728 1.453 -26.397 1.00 60.84 104 LEU A CA 1
ATOM 749 C C . LEU A 1 104 ? 6.179 1.120 -26.024 1.00 60.84 104 LEU A C 1
ATOM 751 O O . LEU A 1 104 ? 7.089 1.480 -26.765 1.00 60.84 104 LEU A O 1
ATOM 755 N N . VAL A 1 105 ? 6.401 0.455 -24.887 1.00 60.28 105 VAL A N 1
ATOM 756 C CA . VAL A 1 105 ? 7.741 0.090 -24.393 1.00 60.28 105 VAL A CA 1
ATOM 757 C C . VAL A 1 105 ? 8.214 -1.267 -24.937 1.00 60.28 105 VAL A C 1
ATOM 759 O O . VAL A 1 105 ? 9.414 -1.523 -24.938 1.00 60.28 105 VAL A O 1
ATOM 762 N N . GLY A 1 106 ? 7.324 -2.104 -25.481 1.00 51.34 106 GLY A N 1
ATOM 763 C CA . GLY A 1 106 ? 7.717 -3.291 -26.249 1.00 51.34 106 GLY A CA 1
ATOM 764 C C . GLY A 1 106 ? 8.441 -4.365 -25.428 1.00 51.34 106 GLY A C 1
ATOM 765 O O . GLY A 1 106 ? 9.426 -4.930 -25.902 1.00 51.34 106 GLY A O 1
ATOM 766 N N . VAL A 1 107 ? 7.954 -4.638 -24.211 1.00 47.94 107 VAL A N 1
ATOM 767 C CA . VAL A 1 107 ? 8.311 -5.810 -23.382 1.00 47.94 107 VAL A CA 1
ATOM 768 C C . VAL A 1 107 ? 7.037 -6.501 -22.916 1.00 47.94 107 VAL A C 1
ATOM 770 O O . VAL A 1 107 ? 6.920 -7.722 -23.146 1.00 47.94 107 VAL A O 1
#

Foldseek 3Di:
DPPCPPPPDVVVVVVVVVVVVVVVVVVVVVVVVVVVDPDDPVVVVVVVCVVVVVCCVVLVVVLVVVPPVSVVLVVVLVVCCVPPVDPVVSVVVVVVVVVVVCVVVPD

Radius of gyration: 19.11 Å; Cα contacts (8 Å, |Δi|>4): 23; chains: 1; bounding box: 31×43×45 Å